Protein AF-A0A523P211-F1 (afdb_monomer_lite)

Structure (mmCIF, N/CA/C/O backbone):
data_AF-A0A523P211-F1
#
_entry.id   AF-A0A523P211-F1
#
loop_
_atom_site.group_PDB
_atom_site.id
_atom_site.type_symbol
_atom_site.label_atom_id
_atom_site.label_alt_id
_atom_site.label_comp_id
_atom_site.label_asym_id
_atom_site.label_entity_id
_atom_site.label_seq_id
_atom_site.pdbx_PDB_ins_code
_atom_site.Cartn_x
_atom_site.Cartn_y
_atom_site.Cartn_z
_atom_site.occupancy
_atom_site.B_iso_or_equiv
_atom_site.auth_seq_id
_atom_site.auth_comp_id
_atom_site.auth_asym_id
_atom_site.auth_atom_id
_atom_site.pdbx_PDB_model_num
ATOM 1 N N . MET A 1 1 ? 36.464 4.980 -67.725 1.00 53.22 1 MET A N 1
ATOM 2 C CA . MET A 1 1 ? 36.655 4.741 -66.274 1.00 53.22 1 MET A CA 1
ATOM 3 C C . MET A 1 1 ? 35.576 5.367 -65.368 1.00 53.22 1 MET A C 1
ATOM 5 O O . MET A 1 1 ? 35.641 5.156 -64.169 1.00 53.22 1 MET A O 1
ATOM 9 N N . SER A 1 2 ? 34.542 6.047 -65.898 1.00 59.22 2 SER A N 1
ATOM 10 C CA . SER A 1 2 ? 33.496 6.706 -65.080 1.00 59.22 2 SER A CA 1
ATOM 11 C C . SER A 1 2 ? 32.405 5.759 -64.520 1.00 59.22 2 SER A C 1
ATOM 13 O O . SER A 1 2 ? 31.872 5.988 -63.442 1.00 59.22 2 SER A O 1
ATOM 15 N N . SER A 1 3 ? 32.115 4.637 -65.196 1.00 58.84 3 SER A N 1
ATOM 16 C CA . SER A 1 3 ? 31.003 3.724 -64.840 1.00 58.84 3 SER A CA 1
ATOM 17 C C . SER A 1 3 ? 31.236 2.879 -63.566 1.00 58.84 3 SER A C 1
ATOM 19 O O . SER A 1 3 ? 30.301 2.592 -62.815 1.00 58.84 3 SER A O 1
ATOM 21 N N . LEU A 1 4 ? 32.491 2.526 -63.248 1.00 57.88 4 LEU A N 1
ATOM 22 C CA . LEU A 1 4 ? 32.805 1.702 -62.067 1.00 57.88 4 LEU A CA 1
ATOM 23 C C . LEU A 1 4 ? 32.648 2.470 -60.740 1.00 57.88 4 LEU A C 1
ATOM 25 O O . LEU A 1 4 ? 32.176 1.905 -59.755 1.00 57.88 4 LEU A O 1
ATOM 29 N N . GLY A 1 5 ? 33.013 3.757 -60.715 1.00 59.75 5 GLY A N 1
ATOM 30 C CA . GLY A 1 5 ?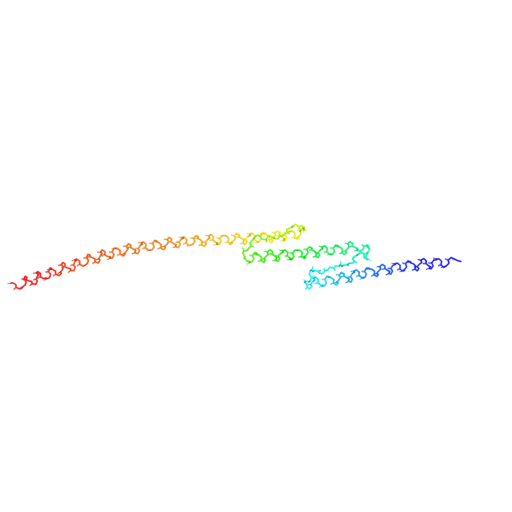 32.929 4.596 -59.512 1.00 59.75 5 GLY A CA 1
ATOM 31 C C . GLY A 1 5 ? 31.491 4.904 -59.087 1.00 59.75 5 GLY A C 1
ATOM 32 O O . GLY A 1 5 ? 31.200 4.962 -57.892 1.00 59.75 5 GLY A O 1
ATOM 33 N N . ASP A 1 6 ? 30.582 5.026 -60.056 1.00 60.75 6 ASP A N 1
ATOM 34 C CA . ASP A 1 6 ? 29.163 5.300 -59.807 1.00 60.75 6 ASP A CA 1
ATOM 35 C C . ASP A 1 6 ? 28.410 4.041 -59.332 1.00 60.75 6 ASP A C 1
ATOM 37 O O . ASP A 1 6 ? 27.564 4.091 -58.435 1.00 60.75 6 ASP A O 1
ATOM 41 N N . THR A 1 7 ? 28.807 2.871 -59.843 1.00 62.00 7 THR A N 1
ATOM 42 C CA . THR A 1 7 ? 28.273 1.567 -59.417 1.00 62.00 7 THR A CA 1
ATOM 43 C C . THR A 1 7 ? 28.721 1.208 -57.993 1.00 62.00 7 THR A C 1
ATOM 45 O O . THR A 1 7 ? 27.906 0.770 -57.184 1.00 62.00 7 THR A O 1
ATOM 48 N N . LEU A 1 8 ? 29.985 1.467 -57.632 1.00 60.88 8 LEU A N 1
ATOM 49 C CA . LEU A 1 8 ? 30.504 1.258 -56.270 1.00 60.88 8 LEU A CA 1
ATOM 50 C C . LEU A 1 8 ? 29.878 2.218 -55.242 1.00 60.88 8 LEU A C 1
ATOM 52 O O . LEU A 1 8 ? 29.586 1.812 -54.116 1.00 60.88 8 LEU A O 1
ATOM 56 N N . ARG A 1 9 ? 29.615 3.477 -55.624 1.00 59.94 9 ARG A N 1
ATOM 57 C CA . ARG A 1 9 ? 28.900 4.443 -54.770 1.00 59.94 9 ARG A CA 1
ATOM 58 C C . ARG A 1 9 ? 27.441 4.052 -54.532 1.00 59.94 9 ARG A C 1
ATOM 60 O O . ARG A 1 9 ? 26.988 4.138 -53.391 1.00 59.94 9 ARG A O 1
ATOM 67 N N . ARG A 1 10 ? 26.725 3.578 -55.559 1.00 60.91 10 ARG A N 1
ATOM 68 C CA . ARG A 1 10 ? 25.355 3.051 -55.408 1.00 60.91 10 ARG A CA 1
ATOM 69 C C . ARG A 1 10 ? 25.310 1.801 -54.524 1.00 60.91 10 ARG A C 1
ATOM 71 O O . ARG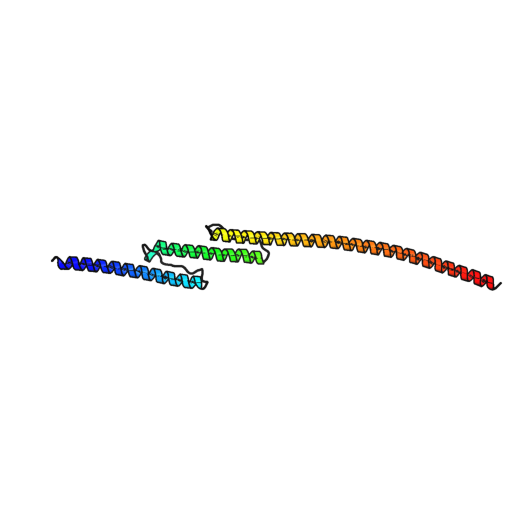 A 1 10 ? 24.502 1.751 -53.602 1.00 60.91 10 ARG A O 1
ATOM 78 N N . ASN A 1 11 ? 26.233 0.857 -54.719 1.00 61.22 11 ASN A N 1
ATOM 79 C CA . ASN A 1 11 ? 26.273 -0.392 -53.949 1.00 61.22 11 ASN A CA 1
ATOM 80 C C . ASN A 1 11 ? 26.582 -0.157 -52.451 1.00 61.22 11 ASN A C 1
ATOM 82 O O . ASN A 1 11 ? 25.970 -0.767 -51.575 1.00 61.22 11 ASN A O 1
ATOM 86 N N . ASN A 1 12 ? 27.460 0.805 -52.135 1.00 62.56 12 ASN A N 1
ATOM 87 C CA . ASN A 1 12 ? 27.733 1.214 -50.750 1.00 62.56 12 ASN A CA 1
ATOM 88 C C . ASN A 1 12 ? 26.546 1.928 -50.075 1.00 62.56 12 ASN A C 1
ATOM 90 O O . ASN A 1 12 ? 26.372 1.813 -48.860 1.00 62.56 12 ASN A O 1
ATOM 94 N N . GLY A 1 13 ? 25.730 2.665 -50.835 1.00 63.72 13 GLY A N 1
ATOM 95 C CA . GLY A 1 13 ? 24.514 3.309 -50.326 1.00 63.72 13 GLY A CA 1
ATOM 96 C C . GLY A 1 13 ? 23.415 2.304 -49.975 1.00 63.72 13 GLY A C 1
ATOM 97 O O . GLY A 1 13 ? 22.785 2.420 -48.923 1.00 63.72 13 GLY A O 1
ATOM 98 N N . ASP A 1 14 ? 23.232 1.279 -50.807 1.00 68.12 14 ASP A N 1
ATOM 99 C CA . ASP A 1 14 ? 22.230 0.232 -50.579 1.00 68.12 14 ASP A CA 1
ATOM 100 C C . ASP A 1 14 ? 22.625 -0.725 -49.446 1.00 68.12 14 ASP A C 1
ATOM 102 O O . ASP A 1 14 ? 21.764 -1.142 -48.668 1.00 68.12 14 ASP A O 1
ATOM 106 N N . GLY A 1 15 ? 23.922 -1.005 -49.272 1.00 70.00 15 GLY A N 1
ATOM 107 C CA . GLY A 1 15 ? 24.437 -1.768 -48.129 1.00 70.00 15 GLY A CA 1
ATOM 108 C C . GLY A 1 15 ? 24.169 -1.087 -46.781 1.00 70.00 15 GLY A C 1
ATOM 109 O O . GLY A 1 15 ? 23.668 -1.730 -45.859 1.00 70.00 15 GLY A O 1
ATOM 110 N N . ARG A 1 16 ? 24.416 0.229 -46.671 1.00 70.31 16 ARG A N 1
ATOM 111 C CA . ARG A 1 16 ? 24.118 0.997 -45.443 1.00 70.31 16 ARG A CA 1
ATOM 112 C C . ARG A 1 16 ? 22.621 1.089 -45.159 1.00 70.31 16 ARG A C 1
ATOM 114 O O . ARG A 1 16 ? 22.220 0.950 -44.010 1.00 70.31 16 ARG A O 1
ATOM 121 N N . ARG A 1 17 ? 21.790 1.271 -46.192 1.00 73.25 17 ARG A N 1
ATOM 122 C CA . ARG A 1 17 ? 20.324 1.272 -46.040 1.00 73.25 17 ARG A CA 1
ATOM 123 C C . ARG A 1 17 ? 19.802 -0.075 -45.545 1.00 73.25 17 ARG A C 1
ATOM 125 O O . ARG A 1 17 ? 19.000 -0.105 -44.621 1.00 73.25 17 ARG A O 1
ATOM 132 N N . ARG A 1 18 ? 20.283 -1.188 -46.109 1.00 76.69 18 ARG A N 1
ATOM 133 C CA . ARG A 1 18 ? 19.912 -2.543 -45.663 1.00 76.69 18 ARG A CA 1
ATOM 134 C C . ARG A 1 18 ? 20.365 -2.834 -44.232 1.00 76.69 18 ARG A C 1
ATOM 136 O O . ARG A 1 18 ? 19.598 -3.416 -43.471 1.00 76.69 18 ARG A O 1
ATOM 143 N N . ALA A 1 19 ? 21.573 -2.407 -43.862 1.00 74.88 19 ALA A N 1
ATOM 144 C CA . ALA A 1 19 ? 22.079 -2.539 -42.497 1.00 74.88 19 ALA A CA 1
ATOM 145 C C . ALA A 1 19 ? 21.231 -1.741 -41.492 1.00 74.88 19 ALA A C 1
ATOM 147 O O . ALA A 1 19 ? 20.852 -2.285 -40.459 1.00 74.88 19 ALA A O 1
ATOM 148 N N . GLY A 1 20 ? 20.856 -0.502 -41.837 1.00 78.50 20 GLY A N 1
ATOM 149 C CA . GLY A 1 20 ? 19.937 0.307 -41.036 1.00 78.50 20 GLY A CA 1
ATOM 150 C C . GLY A 1 20 ? 18.597 -0.395 -40.828 1.00 78.50 20 GLY A C 1
ATOM 151 O O . GLY A 1 20 ? 18.205 -0.629 -39.692 1.00 78.50 20 GLY A O 1
ATOM 152 N N . ILE A 1 21 ? 17.935 -0.837 -41.905 1.00 85.12 21 ILE A N 1
ATOM 153 C CA . ILE A 1 21 ? 16.641 -1.546 -41.821 1.00 85.12 21 ILE A CA 1
ATOM 154 C C . ILE A 1 21 ? 16.729 -2.787 -40.916 1.00 85.12 21 ILE A C 1
ATOM 156 O O . ILE A 1 21 ? 15.833 -3.011 -40.105 1.00 85.12 21 ILE A O 1
ATOM 160 N N . SER A 1 22 ? 17.814 -3.561 -41.010 1.00 87.81 22 SER A N 1
ATOM 161 C CA . SER A 1 22 ? 18.041 -4.734 -40.153 1.00 87.81 22 SER A CA 1
ATOM 162 C C . SER A 1 22 ? 18.149 -4.365 -38.666 1.00 87.81 22 SER A C 1
ATOM 164 O O . SER A 1 22 ? 17.594 -5.059 -37.815 1.00 87.81 22 SER A O 1
ATOM 166 N N . MET A 1 23 ? 18.796 -3.242 -38.339 1.00 88.69 23 MET A N 1
ATOM 167 C CA . MET A 1 23 ? 18.892 -2.729 -36.967 1.00 88.69 23 MET A CA 1
ATOM 168 C C . MET A 1 23 ? 17.515 -2.355 -36.398 1.00 88.69 23 MET A C 1
ATOM 170 O O . MET A 1 23 ? 17.172 -2.805 -35.306 1.00 88.69 23 MET A O 1
ATOM 174 N N . TYR A 1 24 ? 16.692 -1.616 -37.154 1.00 91.00 24 TYR A N 1
ATOM 175 C CA . TYR A 1 24 ? 15.317 -1.288 -36.746 1.00 91.00 24 TYR A CA 1
ATOM 176 C C . TYR A 1 24 ? 14.456 -2.542 -36.550 1.00 91.00 24 TYR A C 1
ATOM 178 O O . TYR A 1 24 ? 13.721 -2.639 -35.571 1.00 91.00 24 TYR A O 1
ATOM 186 N N . GLN A 1 25 ? 14.564 -3.525 -37.451 1.00 92.31 25 GLN A N 1
ATOM 187 C CA . GLN A 1 25 ? 13.824 -4.786 -37.340 1.00 92.31 25 GLN A CA 1
ATOM 188 C C . GLN A 1 25 ? 14.180 -5.548 -36.062 1.00 92.31 25 GLN A C 1
ATOM 190 O O . GLN A 1 25 ? 13.286 -6.020 -35.362 1.00 92.31 25 GLN A O 1
ATOM 195 N N . LYS A 1 26 ? 15.473 -5.637 -35.731 1.00 92.38 26 LYS A N 1
ATOM 196 C CA . LYS A 1 26 ? 15.929 -6.269 -34.488 1.00 92.38 26 LYS A CA 1
ATOM 197 C C . LYS A 1 26 ? 15.434 -5.521 -33.251 1.00 92.38 26 LYS A C 1
ATOM 199 O O . LYS A 1 26 ? 14.974 -6.166 -32.314 1.00 92.38 26 LYS A O 1
ATOM 204 N N . ALA A 1 27 ? 15.496 -4.188 -33.260 1.00 93.62 27 ALA A N 1
ATOM 205 C CA . ALA A 1 27 ? 15.027 -3.364 -32.148 1.00 93.62 27 ALA A CA 1
ATOM 206 C C . ALA A 1 27 ? 13.535 -3.601 -31.881 1.00 93.62 27 ALA A C 1
ATOM 208 O O . ALA A 1 27 ? 13.154 -3.915 -30.758 1.00 93.62 27 ALA A O 1
ATOM 209 N N . PHE A 1 28 ? 12.701 -3.548 -32.925 1.00 94.88 28 PHE A N 1
ATOM 210 C CA . PHE A 1 28 ? 11.265 -3.792 -32.787 1.00 94.88 28 PHE A CA 1
ATOM 211 C C . PHE A 1 28 ? 10.937 -5.218 -32.355 1.00 94.88 28 PHE A C 1
ATOM 213 O O . PHE A 1 28 ? 10.076 -5.390 -31.498 1.00 94.88 28 PHE A O 1
ATOM 220 N N . ALA A 1 29 ? 11.641 -6.227 -32.876 1.00 94.94 29 ALA A N 1
ATOM 221 C CA . ALA A 1 29 ? 11.447 -7.607 -32.439 1.00 94.94 29 ALA A CA 1
ATOM 222 C C . ALA A 1 29 ? 11.761 -7.780 -30.941 1.00 94.94 29 ALA A C 1
ATOM 224 O O . ALA A 1 29 ? 10.991 -8.414 -30.220 1.00 94.94 29 ALA A O 1
ATOM 225 N N . LYS A 1 30 ? 12.850 -7.164 -30.457 1.00 94.94 30 LYS A N 1
ATOM 226 C CA . LYS A 1 30 ? 13.239 -7.205 -29.039 1.00 94.94 30 LYS A CA 1
ATOM 227 C C . LYS A 1 30 ? 12.236 -6.456 -28.155 1.00 94.94 30 LYS A C 1
ATOM 229 O O . LYS A 1 30 ? 11.843 -6.965 -27.109 1.00 94.94 30 LYS A O 1
ATOM 234 N N . THR A 1 31 ? 11.764 -5.288 -28.593 1.00 96.19 31 THR A N 1
ATOM 235 C CA . THR A 1 31 ? 10.689 -4.552 -27.910 1.00 96.19 31 THR A CA 1
ATOM 236 C C . THR A 1 31 ? 9.401 -5.372 -27.833 1.00 96.19 31 THR A C 1
ATOM 238 O O . THR A 1 31 ? 8.823 -5.483 -26.757 1.00 96.19 31 THR A O 1
ATOM 241 N N . GLU A 1 32 ? 8.954 -5.974 -28.939 1.00 97.44 32 GLU A N 1
ATOM 242 C CA . GLU A 1 32 ? 7.737 -6.795 -28.974 1.00 97.44 32 GLU A CA 1
ATOM 243 C C . GLU A 1 32 ? 7.834 -7.986 -28.013 1.00 97.44 32 GLU A C 1
ATOM 245 O O . GLU A 1 32 ? 6.887 -8.290 -27.286 1.00 97.44 32 GLU A O 1
ATOM 250 N N . GLU A 1 33 ? 8.981 -8.663 -27.984 1.00 96.88 33 GLU A N 1
ATOM 251 C CA . GLU A 1 33 ? 9.235 -9.754 -27.049 1.00 96.88 33 GLU A CA 1
ATOM 252 C C . GLU A 1 33 ? 9.101 -9.303 -25.591 1.00 96.88 33 GLU A C 1
ATOM 254 O O . GLU A 1 33 ? 8.346 -9.918 -24.835 1.00 96.88 33 GLU A O 1
ATOM 259 N N . VAL A 1 34 ? 9.762 -8.207 -25.210 1.00 97.38 34 VAL A N 1
ATOM 260 C CA . VAL A 1 34 ? 9.694 -7.670 -23.843 1.00 97.38 34 VAL A CA 1
ATOM 261 C C . VAL A 1 34 ? 8.274 -7.225 -23.495 1.00 97.38 34 VAL A C 1
ATOM 263 O O . VAL A 1 34 ? 7.766 -7.588 -22.436 1.00 97.38 34 VAL A O 1
ATOM 266 N N . CYS A 1 35 ? 7.579 -6.523 -24.393 1.00 96.56 35 CYS A N 1
ATOM 267 C CA . CYS A 1 35 ? 6.192 -6.115 -24.170 1.00 96.56 35 CYS A CA 1
ATOM 268 C C . CYS A 1 35 ? 5.258 -7.316 -23.964 1.00 96.56 35 CYS A C 1
ATOM 270 O O . CYS A 1 35 ? 4.374 -7.254 -23.111 1.00 96.56 35 CYS A O 1
ATOM 272 N N . ARG A 1 36 ? 5.454 -8.425 -24.692 1.00 97.56 36 ARG A N 1
ATOM 273 C CA . ARG A 1 36 ? 4.675 -9.656 -24.476 1.00 97.56 36 ARG A CA 1
ATOM 274 C C . ARG A 1 36 ? 4.949 -10.285 -23.111 1.00 97.56 36 ARG A C 1
ATOM 276 O O . ARG A 1 36 ? 4.008 -10.741 -22.469 1.00 97.56 36 ARG A O 1
ATOM 283 N N . GLN A 1 37 ? 6.201 -10.292 -22.657 1.00 97.50 37 GLN A N 1
ATOM 284 C CA . GLN A 1 37 ? 6.551 -10.797 -21.325 1.00 97.50 37 GLN A CA 1
ATOM 285 C C . GLN A 1 37 ? 5.934 -9.941 -20.212 1.00 97.50 37 GLN A C 1
ATOM 287 O O . GLN A 1 37 ? 5.310 -10.477 -19.297 1.00 97.50 37 GLN A O 1
ATOM 292 N N . VAL A 1 38 ? 6.040 -8.617 -20.329 1.00 96.38 38 VAL A N 1
ATOM 293 C CA . VAL A 1 38 ? 5.435 -7.653 -19.399 1.00 96.38 38 VAL A CA 1
ATOM 294 C C . VAL A 1 38 ? 3.918 -7.817 -19.354 1.00 96.38 38 VAL A C 1
ATOM 296 O O . VAL A 1 38 ? 3.341 -7.895 -18.273 1.00 96.38 38 VAL A O 1
ATOM 299 N N . ALA A 1 39 ? 3.266 -7.951 -20.513 1.00 96.00 39 ALA A N 1
ATOM 300 C CA . ALA A 1 39 ? 1.826 -8.192 -20.591 1.00 96.00 39 ALA A CA 1
ATOM 301 C C . ALA A 1 39 ? 1.404 -9.526 -19.946 1.00 96.00 39 ALA A C 1
ATOM 303 O O . ALA A 1 39 ? 0.285 -9.640 -19.451 1.00 96.00 39 ALA A O 1
ATOM 304 N N . ALA A 1 40 ? 2.294 -10.521 -19.920 1.00 96.81 40 ALA A N 1
ATOM 305 C CA . ALA A 1 40 ? 2.094 -11.784 -19.212 1.00 96.81 40 ALA A CA 1
ATOM 306 C C . ALA A 1 40 ? 2.410 -11.704 -17.701 1.00 96.81 40 ALA A C 1
ATOM 308 O O . ALA A 1 40 ? 2.298 -12.711 -17.005 1.00 96.81 40 ALA A O 1
ATOM 309 N N . GLY A 1 41 ? 2.792 -10.529 -17.189 1.00 93.94 41 GLY A N 1
ATOM 310 C CA . GLY A 1 41 ? 3.073 -10.281 -15.774 1.00 93.94 41 GLY A CA 1
ATOM 311 C C . GLY A 1 41 ? 4.551 -10.346 -15.381 1.00 93.94 41 GLY A C 1
ATOM 312 O O . GLY A 1 41 ? 4.864 -10.161 -14.209 1.00 93.94 41 GLY A O 1
ATOM 313 N N . ASN A 1 42 ? 5.475 -10.576 -16.322 1.00 96.31 42 ASN A N 1
ATOM 314 C CA . ASN A 1 42 ? 6.910 -10.520 -16.038 1.00 96.31 42 ASN A CA 1
ATOM 315 C C . ASN A 1 42 ? 7.422 -9.071 -16.113 1.00 96.31 42 ASN A C 1
ATOM 317 O O . ASN A 1 42 ? 7.946 -8.640 -17.143 1.00 96.31 42 ASN A O 1
ATOM 321 N N . LEU A 1 43 ? 7.267 -8.322 -15.019 1.00 93.75 43 LEU A N 1
ATOM 322 C CA . LEU A 1 43 ? 7.724 -6.931 -14.907 1.00 93.75 43 LEU A CA 1
ATOM 323 C C . LEU A 1 43 ? 9.240 -6.781 -14.726 1.00 93.75 43 LEU A C 1
ATOM 325 O O . LEU A 1 43 ? 9.725 -5.658 -14.739 1.00 93.75 43 LEU A O 1
ATOM 329 N N . GLU A 1 44 ? 9.996 -7.877 -14.650 1.00 93.62 44 GLU A N 1
ATOM 330 C CA . GLU A 1 44 ? 11.469 -7.874 -14.624 1.00 93.62 44 GLU A CA 1
ATOM 331 C C . GLU A 1 44 ? 12.078 -7.918 -16.039 1.00 93.62 44 GLU A C 1
ATOM 333 O O . GLU A 1 44 ? 13.284 -7.749 -16.221 1.00 93.62 44 GLU A O 1
ATOM 338 N N . ALA A 1 45 ? 11.262 -8.148 -17.076 1.00 95.50 45 ALA A N 1
ATOM 339 C CA . ALA A 1 45 ? 11.740 -8.192 -18.454 1.00 95.50 45 ALA A CA 1
ATOM 340 C C . ALA A 1 45 ? 12.251 -6.814 -18.907 1.00 95.50 45 ALA A C 1
ATOM 342 O O . ALA A 1 45 ? 11.556 -5.804 -18.777 1.00 95.50 45 ALA A O 1
ATOM 343 N N . ARG A 1 46 ? 13.461 -6.764 -19.477 1.00 95.50 46 ARG A N 1
ATOM 344 C CA . ARG A 1 46 ? 14.098 -5.527 -19.952 1.00 95.50 46 ARG A CA 1
ATOM 345 C C . ARG A 1 46 ? 14.695 -5.693 -21.336 1.00 95.50 46 ARG A C 1
ATOM 347 O O . ARG A 1 46 ? 15.177 -6.765 -21.705 1.00 95.50 46 ARG A O 1
ATOM 354 N N . ILE A 1 47 ? 14.707 -4.599 -22.090 1.00 95.12 47 ILE A N 1
ATOM 355 C CA . ILE A 1 47 ? 15.459 -4.517 -23.337 1.00 95.12 47 ILE A CA 1
ATOM 356 C C . ILE A 1 47 ? 16.926 -4.280 -22.962 1.00 95.12 47 ILE A C 1
ATOM 358 O O . ILE A 1 47 ? 17.291 -3.188 -22.536 1.00 95.12 47 ILE A O 1
ATOM 362 N N . THR A 1 48 ? 17.753 -5.315 -23.086 1.00 92.69 48 THR A N 1
ATOM 363 C CA . THR A 1 48 ? 19.200 -5.269 -22.807 1.00 92.69 48 THR A CA 1
ATOM 364 C C . THR A 1 48 ? 20.019 -4.943 -24.059 1.00 92.69 48 THR A C 1
ATOM 366 O O . THR A 1 48 ? 19.467 -4.931 -25.161 1.00 92.69 48 THR A O 1
ATOM 369 N N . GLU A 1 49 ? 21.336 -4.745 -23.918 1.00 89.62 49 GLU A N 1
ATOM 370 C CA . GLU A 1 49 ? 22.280 -4.574 -25.046 1.00 89.62 49 GLU A CA 1
ATOM 371 C C . GLU A 1 49 ? 21.841 -3.456 -26.010 1.00 89.62 49 GLU A C 1
ATOM 373 O O . GLU A 1 49 ? 21.894 -3.587 -27.234 1.00 89.62 49 GLU A O 1
ATOM 378 N N . ILE A 1 50 ? 21.318 -2.361 -25.451 1.00 89.19 50 ILE A N 1
ATOM 379 C CA . ILE A 1 50 ? 20.730 -1.273 -26.238 1.00 89.19 50 ILE A CA 1
ATOM 380 C C . ILE A 1 50 ? 21.796 -0.501 -27.025 1.00 89.19 50 ILE A C 1
ATOM 382 O O . ILE A 1 50 ? 21.489 0.091 -28.059 1.00 89.19 50 ILE A O 1
ATOM 386 N N . GLU A 1 51 ? 23.054 -0.550 -26.579 1.00 87.31 51 GLU A N 1
ATOM 387 C CA . GLU A 1 51 ? 24.205 0.146 -27.156 1.00 87.31 51 GLU A CA 1
ATOM 388 C C . GLU A 1 51 ? 24.466 -0.255 -28.615 1.00 87.31 51 GLU A C 1
ATOM 390 O O . GLU A 1 51 ? 24.982 0.540 -29.402 1.00 87.31 51 GLU A O 1
ATOM 395 N N . GLU A 1 52 ? 24.060 -1.466 -29.004 1.00 87.38 52 GLU A N 1
ATOM 396 C CA . GLU A 1 52 ? 24.214 -1.980 -30.366 1.00 87.38 52 GLU A CA 1
ATOM 397 C C . GLU A 1 52 ? 23.267 -1.315 -31.379 1.00 87.38 52 GLU A C 1
ATOM 399 O O . GLU A 1 52 ? 23.468 -1.434 -32.590 1.00 87.38 52 GLU A O 1
ATOM 404 N N . PHE A 1 53 ? 22.244 -0.594 -30.907 1.00 88.00 53 PHE A N 1
ATOM 405 C CA . PHE A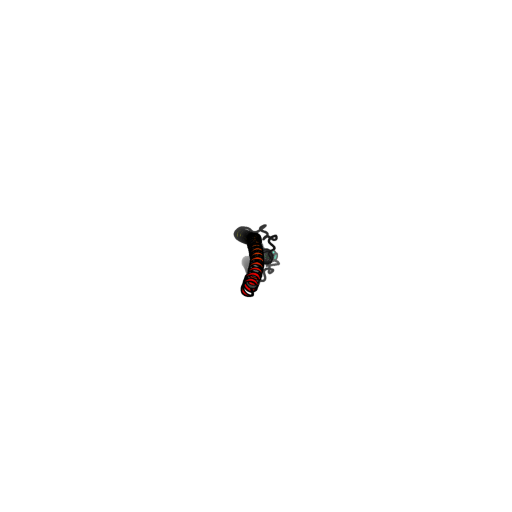 1 53 ? 21.185 -0.031 -31.748 1.00 88.00 53 PHE A CA 1
ATOM 406 C C . PHE A 1 53 ? 21.379 1.453 -32.100 1.00 88.00 53 PHE A C 1
ATOM 408 O O . PHE A 1 53 ? 20.495 2.065 -32.706 1.00 88.00 53 PHE A O 1
ATOM 415 N N . GLY A 1 54 ? 22.529 2.041 -31.755 1.00 88.50 54 GLY A N 1
ATOM 416 C CA . GLY A 1 54 ? 22.925 3.382 -32.191 1.00 88.50 54 GLY A CA 1
ATOM 417 C C . GLY A 1 54 ? 21.875 4.455 -31.884 1.00 88.50 54 GLY A C 1
ATOM 418 O O . GLY A 1 54 ? 21.592 4.756 -30.730 1.00 88.50 54 GLY A O 1
ATOM 419 N N . GLU A 1 55 ? 21.273 5.045 -32.918 1.00 89.75 55 GLU A N 1
ATOM 420 C CA . GLU A 1 55 ? 20.275 6.117 -32.757 1.00 89.75 55 GLU A CA 1
ATOM 421 C C . GLU A 1 55 ? 18.979 5.682 -32.047 1.00 89.75 55 GLU A C 1
ATOM 423 O O . GLU A 1 55 ? 18.231 6.527 -31.562 1.00 89.75 55 GLU A O 1
ATOM 428 N N . LEU A 1 56 ? 18.716 4.375 -31.947 1.00 93.19 56 LEU A N 1
ATOM 429 C CA . LEU A 1 56 ? 17.534 3.833 -31.274 1.00 93.19 56 LEU A CA 1
ATOM 430 C C . LEU A 1 56 ? 17.703 3.677 -29.759 1.00 93.19 56 LEU A C 1
ATOM 432 O O . LEU A 1 56 ? 16.718 3.373 -29.091 1.00 93.19 56 LEU A O 1
ATOM 436 N N . ILE A 1 57 ? 18.898 3.916 -29.204 1.00 94.19 57 ILE A N 1
ATOM 437 C CA . ILE A 1 57 ? 19.157 3.803 -27.758 1.00 94.19 57 ILE A CA 1
ATOM 438 C C . ILE A 1 57 ? 18.113 4.586 -26.954 1.00 94.19 57 ILE A C 1
ATOM 440 O O . ILE A 1 57 ? 17.491 4.025 -26.060 1.00 94.19 57 ILE A O 1
ATOM 444 N N . GLY A 1 58 ? 17.841 5.844 -27.323 1.00 95.06 58 GLY A N 1
ATOM 445 C CA . GLY A 1 58 ? 16.873 6.680 -26.600 1.00 95.06 58 GLY A CA 1
ATOM 446 C C . GLY A 1 58 ? 15.432 6.157 -26.654 1.00 95.06 58 GLY A C 1
ATOM 447 O O . GLY A 1 58 ? 14.676 6.329 -25.700 1.00 95.06 58 GLY A O 1
ATOM 448 N N . PHE A 1 59 ? 15.047 5.482 -27.742 1.00 94.94 59 PHE A N 1
ATOM 449 C CA . PHE A 1 59 ? 13.738 4.834 -27.861 1.00 94.94 59 PHE A CA 1
ATOM 450 C C . PHE A 1 59 ? 13.634 3.616 -26.934 1.00 94.94 59 PHE A C 1
ATOM 452 O O . PHE A 1 59 ? 12.651 3.484 -26.206 1.00 94.94 59 PHE A O 1
ATOM 459 N N . LEU A 1 60 ? 14.654 2.753 -26.931 1.00 95.69 60 LEU A N 1
ATOM 460 C CA . LEU A 1 60 ? 14.684 1.553 -26.091 1.00 95.69 60 LEU A CA 1
ATOM 461 C C . LEU A 1 60 ? 14.771 1.907 -24.599 1.00 95.69 60 LEU A C 1
ATOM 463 O O . LEU A 1 60 ? 14.075 1.303 -23.786 1.00 95.69 60 LEU A O 1
ATOM 467 N N . ASP A 1 61 ? 15.556 2.930 -24.258 1.00 96.44 61 ASP A N 1
ATOM 468 C CA . ASP A 1 61 ? 15.676 3.460 -22.899 1.00 96.44 61 ASP A CA 1
ATOM 469 C C . ASP A 1 61 ? 14.347 4.047 -22.400 1.00 96.44 61 ASP A C 1
ATOM 471 O O . ASP A 1 61 ? 13.890 3.737 -21.303 1.00 96.44 61 ASP A O 1
ATOM 475 N N . SER A 1 62 ? 13.642 4.795 -23.256 1.00 96.25 62 SER A N 1
ATOM 476 C CA . SER A 1 62 ? 12.309 5.321 -22.931 1.00 96.25 62 SER A CA 1
ATOM 477 C C . SER A 1 62 ? 11.298 4.209 -22.634 1.00 96.25 62 SER A C 1
ATOM 479 O O . SER A 1 62 ? 10.462 4.367 -21.745 1.00 96.25 62 SER A O 1
ATOM 481 N N . ILE A 1 63 ? 11.369 3.079 -23.351 1.00 96.31 63 ILE A N 1
ATOM 482 C CA . ILE A 1 63 ? 10.525 1.911 -23.068 1.00 96.31 63 ILE A CA 1
ATOM 483 C C . ILE A 1 63 ? 10.894 1.303 -21.716 1.00 96.31 63 ILE A C 1
ATOM 485 O O . ILE A 1 63 ? 10.003 1.124 -20.889 1.00 96.31 63 ILE A O 1
ATOM 489 N N . ASN A 1 64 ? 12.178 1.024 -21.468 1.00 96.38 64 ASN A N 1
ATOM 490 C CA . ASN A 1 64 ? 12.627 0.477 -20.185 1.00 96.38 64 ASN A CA 1
ATOM 491 C C . ASN A 1 64 ? 12.203 1.372 -19.011 1.00 96.38 64 ASN A C 1
ATOM 493 O O . ASN A 1 64 ? 11.657 0.857 -18.044 1.00 96.38 64 ASN A O 1
ATOM 497 N N . ASN A 1 65 ? 12.320 2.696 -19.133 1.00 95.31 65 ASN A N 1
ATOM 498 C CA . ASN A 1 65 ? 11.890 3.634 -18.095 1.00 95.31 65 ASN A CA 1
ATOM 499 C C . ASN A 1 65 ? 10.382 3.534 -17.778 1.00 95.31 65 ASN A C 1
ATOM 501 O O . ASN A 1 65 ? 9.978 3.598 -16.618 1.00 95.31 65 ASN A O 1
ATOM 505 N N . VAL A 1 66 ? 9.522 3.336 -18.787 1.00 95.31 66 VAL A N 1
ATOM 506 C CA . VAL A 1 66 ? 8.086 3.086 -18.551 1.00 95.31 66 VAL A CA 1
ATOM 507 C C . VAL A 1 66 ? 7.870 1.755 -17.824 1.00 95.31 66 VAL A C 1
ATOM 509 O O . VAL A 1 66 ? 7.014 1.675 -16.939 1.00 95.31 66 VAL A O 1
ATOM 512 N N . LEU A 1 67 ? 8.643 0.722 -18.166 1.00 95.94 67 LEU A N 1
ATOM 513 C CA . LEU A 1 67 ? 8.581 -0.580 -17.497 1.00 95.94 67 LEU A CA 1
ATOM 514 C C . LEU A 1 67 ? 9.065 -0.501 -16.047 1.00 95.94 67 LEU A C 1
ATOM 516 O O . LEU A 1 67 ? 8.415 -1.069 -15.177 1.00 95.94 67 LEU A O 1
ATOM 520 N N . ASP A 1 68 ? 10.131 0.249 -15.772 1.00 94.50 68 ASP A N 1
ATOM 521 C CA . ASP A 1 68 ? 10.657 0.472 -14.422 1.00 94.50 68 ASP A CA 1
ATOM 522 C C . ASP A 1 68 ? 9.646 1.199 -13.532 1.00 94.50 68 ASP A C 1
ATOM 524 O O . ASP A 1 68 ? 9.413 0.791 -12.395 1.00 94.50 68 ASP A O 1
ATOM 528 N N . LEU A 1 69 ? 8.990 2.240 -14.056 1.00 95.31 69 LEU A N 1
ATOM 529 C CA . LEU A 1 69 ? 7.917 2.932 -13.338 1.00 95.31 69 LEU A CA 1
ATOM 530 C C . LEU A 1 69 ? 6.720 2.012 -13.077 1.00 95.31 69 LEU A C 1
ATOM 532 O O . LEU A 1 69 ? 6.148 2.047 -11.989 1.00 95.31 69 LEU A O 1
ATOM 536 N N . THR A 1 70 ? 6.357 1.174 -14.052 1.00 95.62 70 THR A N 1
ATOM 537 C CA . THR A 1 70 ? 5.260 0.208 -13.902 1.00 95.62 70 THR A CA 1
ATOM 538 C C . THR A 1 70 ? 5.591 -0.845 -12.845 1.00 95.62 70 THR A C 1
ATOM 540 O O . THR A 1 70 ? 4.764 -1.104 -11.972 1.00 95.62 70 THR A O 1
ATOM 543 N N . ASP A 1 71 ? 6.798 -1.416 -12.886 1.00 95.62 71 ASP A N 1
ATOM 544 C CA . ASP A 1 71 ? 7.283 -2.373 -11.890 1.00 95.62 71 ASP A CA 1
ATOM 545 C C . ASP A 1 71 ? 7.280 -1.767 -10.487 1.00 95.62 71 ASP A C 1
ATOM 547 O O . ASP A 1 71 ? 6.620 -2.279 -9.580 1.00 95.62 71 ASP A O 1
ATOM 551 N N . ALA A 1 72 ? 7.946 -0.623 -10.321 1.00 96.12 72 ALA A N 1
ATOM 552 C CA . ALA A 1 72 ? 8.017 0.062 -9.042 1.00 96.12 72 ALA A CA 1
ATOM 553 C C . ALA A 1 72 ? 6.617 0.398 -8.513 1.00 96.12 72 ALA A C 1
ATOM 555 O O . ALA A 1 72 ? 6.341 0.179 -7.335 1.00 96.12 72 ALA A O 1
ATOM 556 N N . PHE A 1 73 ? 5.701 0.852 -9.373 1.00 97.31 73 PHE A N 1
ATOM 557 C CA . PHE A 1 73 ? 4.326 1.124 -8.972 1.00 97.31 73 PHE A CA 1
ATOM 558 C C . PHE A 1 73 ? 3.602 -0.130 -8.473 1.00 97.31 73 PHE A C 1
ATOM 560 O O . PHE A 1 73 ? 2.986 -0.096 -7.407 1.00 97.31 73 PHE A O 1
ATOM 567 N N . VAL A 1 74 ? 3.675 -1.246 -9.201 1.00 96.62 74 VAL A N 1
ATOM 568 C CA . VAL A 1 74 ? 3.027 -2.505 -8.796 1.00 96.62 74 VAL A CA 1
ATOM 569 C C . VAL A 1 74 ? 3.642 -3.042 -7.504 1.00 96.62 74 VAL A C 1
ATOM 571 O O . VAL A 1 74 ? 2.911 -3.410 -6.580 1.00 96.62 74 VAL A O 1
ATOM 574 N N . ARG A 1 75 ? 4.972 -3.028 -7.399 1.00 96.12 75 ARG A N 1
ATOM 575 C CA . ARG A 1 75 ? 5.720 -3.515 -6.237 1.00 96.12 75 ARG A CA 1
ATOM 576 C C . ARG A 1 75 ? 5.432 -2.702 -4.975 1.00 96.12 75 ARG A C 1
ATOM 578 O O . ARG A 1 75 ? 5.140 -3.286 -3.930 1.00 96.12 75 ARG A O 1
ATOM 585 N N . GLU A 1 76 ? 5.466 -1.372 -5.056 1.00 97.50 76 GLU A N 1
ATOM 586 C CA . GLU A 1 76 ? 5.165 -0.500 -3.912 1.00 97.50 76 GLU A CA 1
ATOM 587 C C . GLU A 1 76 ? 3.677 -0.538 -3.532 1.00 97.50 76 GLU A C 1
ATOM 589 O O . GLU A 1 76 ? 3.349 -0.567 -2.342 1.00 97.50 76 GLU A O 1
ATOM 594 N N . SER A 1 77 ? 2.772 -0.629 -4.517 1.00 97.38 77 SER A N 1
ATOM 595 C CA . SER A 1 77 ? 1.337 -0.834 -4.264 1.00 97.38 77 SER A CA 1
ATOM 596 C C . SER A 1 77 ? 1.099 -2.123 -3.485 1.00 97.38 77 SER A C 1
ATOM 598 O O . SER A 1 77 ? 0.441 -2.103 -2.446 1.00 97.38 77 SER A O 1
ATOM 600 N N . GLY A 1 78 ? 1.669 -3.236 -3.956 1.00 97.00 78 GLY A N 1
ATOM 601 C CA . GLY A 1 78 ? 1.540 -4.539 -3.310 1.00 97.00 78 GLY A CA 1
ATOM 602 C C . GLY A 1 78 ? 2.054 -4.514 -1.875 1.00 97.00 78 GLY A C 1
ATOM 603 O O . GLY A 1 78 ? 1.335 -4.902 -0.958 1.00 97.00 78 GLY A O 1
ATOM 604 N N . ALA A 1 79 ? 3.254 -3.974 -1.658 1.00 96.94 79 ALA A N 1
ATOM 605 C CA . ALA A 1 79 ? 3.856 -3.937 -0.333 1.00 96.94 79 ALA A CA 1
ATOM 606 C C . ALA A 1 79 ? 3.103 -3.023 0.654 1.00 96.94 79 ALA A C 1
ATOM 608 O O . ALA A 1 79 ? 2.955 -3.377 1.826 1.00 96.94 79 ALA A O 1
ATOM 609 N N . SER A 1 80 ? 2.617 -1.856 0.213 1.00 97.56 80 SER A N 1
ATOM 610 C CA . SER A 1 80 ? 1.837 -0.960 1.080 1.00 97.56 80 SER A CA 1
ATOM 611 C C . SER A 1 80 ? 0.474 -1.565 1.435 1.00 97.56 80 SER A C 1
ATOM 613 O O . SER A 1 80 ? 0.080 -1.561 2.605 1.00 97.56 80 SER A O 1
ATOM 615 N N . LEU A 1 81 ? -0.221 -2.149 0.454 1.00 97.44 81 LEU A N 1
ATOM 616 C CA . LEU A 1 81 ? -1.541 -2.748 0.654 1.00 97.44 81 LEU A CA 1
ATOM 617 C C . LEU A 1 81 ? -1.487 -4.053 1.454 1.00 97.44 81 LEU A C 1
ATOM 619 O O . LEU A 1 81 ? -2.361 -4.280 2.287 1.00 97.44 81 LEU A O 1
ATOM 623 N N . GLU A 1 82 ? -0.458 -4.883 1.273 1.00 97.94 82 GLU A N 1
ATOM 624 C CA . GLU A 1 82 ? -0.260 -6.090 2.080 1.00 97.94 82 GLU A CA 1
ATOM 625 C C . GLU A 1 82 ? -0.132 -5.737 3.568 1.00 97.94 82 GLU A C 1
ATOM 627 O O . GLU A 1 82 ? -0.800 -6.336 4.412 1.00 97.94 82 GLU A O 1
ATOM 632 N N . TYR A 1 83 ? 0.655 -4.713 3.900 1.00 97.81 83 TYR A N 1
ATOM 633 C CA . TYR A 1 83 ? 0.794 -4.243 5.278 1.00 97.81 83 TYR A CA 1
ATOM 634 C C . TYR A 1 83 ? -0.526 -3.677 5.814 1.00 97.81 83 TYR A C 1
ATOM 636 O O . TYR A 1 83 ? -0.962 -4.066 6.901 1.00 97.81 83 TYR A O 1
ATOM 644 N N . ALA A 1 84 ? -1.206 -2.831 5.035 1.00 97.19 84 ALA A N 1
ATOM 645 C CA . ALA A 1 84 ? -2.505 -2.284 5.417 1.00 97.19 84 ALA A CA 1
ATOM 646 C C . ALA A 1 84 ? -3.546 -3.390 5.674 1.00 97.19 84 ALA A C 1
ATOM 648 O O . ALA A 1 84 ? -4.270 -3.324 6.664 1.00 97.19 84 ALA A O 1
ATOM 649 N N . SER A 1 85 ? -3.563 -4.451 4.856 1.00 96.69 85 SER A N 1
ATOM 650 C CA . SER A 1 85 ? -4.471 -5.598 5.022 1.00 96.69 85 SER A CA 1
ATOM 651 C C . SER A 1 85 ? -4.252 -6.372 6.328 1.00 96.69 85 SER A C 1
ATOM 653 O O . SER A 1 85 ? -5.169 -7.011 6.836 1.00 96.69 85 SER A O 1
ATOM 655 N N . GLN A 1 86 ? -3.052 -6.275 6.907 1.00 97.25 86 GLN A N 1
ATOM 656 C CA . GLN A 1 86 ? -2.693 -6.857 8.203 1.00 97.25 86 GLN A CA 1
ATOM 657 C C . GLN A 1 86 ? -2.902 -5.873 9.370 1.00 97.25 86 GLN A C 1
ATOM 659 O O . GLN A 1 86 ? -2.394 -6.111 10.467 1.00 97.25 86 GLN A O 1
ATOM 664 N N . GLY A 1 87 ? -3.568 -4.735 9.140 1.00 96.56 87 GLY A N 1
ATOM 665 C CA . GLY A 1 87 ? -3.734 -3.663 10.127 1.00 96.56 87 GLY A CA 1
ATOM 666 C C . GLY A 1 87 ? -2.446 -2.881 10.424 1.00 96.56 87 GLY A C 1
ATOM 667 O O . GLY A 1 87 ? -2.374 -2.143 11.407 1.00 96.56 87 GLY A O 1
ATOM 668 N N . LYS A 1 88 ? -1.401 -3.040 9.601 1.00 97.38 88 LYS A N 1
ATOM 669 C CA . LYS A 1 88 ? -0.101 -2.375 9.760 1.00 97.38 88 LYS A CA 1
ATOM 670 C C . LYS A 1 88 ? -0.019 -1.171 8.825 1.00 97.38 88 LYS A C 1
ATOM 672 O O . LYS A 1 88 ? 0.361 -1.288 7.669 1.00 97.38 88 LYS A O 1
ATOM 677 N N . TYR A 1 89 ? -0.314 0.019 9.334 1.00 96.75 89 TYR A N 1
ATOM 678 C CA . TYR A 1 89 ? -0.411 1.231 8.502 1.00 96.75 89 TYR A CA 1
ATOM 679 C C . TYR A 1 89 ? 0.881 2.060 8.403 1.00 96.75 89 TYR A C 1
ATOM 681 O O . TYR A 1 89 ? 0.882 3.149 7.844 1.00 96.75 89 TYR A O 1
ATOM 689 N N . TYR A 1 90 ? 2.001 1.565 8.933 1.00 95.19 90 TYR A N 1
ATOM 690 C CA . TYR A 1 90 ? 3.268 2.309 8.967 1.00 95.19 90 TYR A CA 1
ATOM 691 C C . TYR A 1 90 ? 4.075 2.247 7.663 1.00 95.19 90 TYR A C 1
ATOM 693 O O . TYR A 1 90 ? 5.100 2.918 7.561 1.00 95.19 90 TYR A O 1
ATOM 701 N N . ARG A 1 91 ? 3.666 1.422 6.687 1.00 96.81 91 ARG A N 1
ATOM 702 C CA . ARG A 1 91 ? 4.359 1.286 5.400 1.00 96.81 91 ARG A CA 1
ATOM 703 C C . ARG A 1 91 ? 3.603 2.028 4.295 1.00 96.81 91 ARG A C 1
ATOM 705 O O . ARG A 1 91 ? 2.664 1.464 3.722 1.00 96.81 91 ARG A O 1
ATOM 712 N N . PRO A 1 92 ? 4.002 3.266 3.967 1.00 96.81 92 PRO A N 1
ATOM 713 C CA . PRO A 1 92 ? 3.427 3.961 2.838 1.00 96.81 92 PRO A CA 1
ATOM 714 C C . PRO A 1 92 ? 3.984 3.478 1.505 1.00 96.81 92 PRO A C 1
ATOM 716 O O . PRO A 1 92 ? 5.074 2.909 1.439 1.00 96.81 92 PRO A O 1
ATOM 719 N N . PHE A 1 93 ? 3.229 3.749 0.445 1.00 98.25 93 PHE A N 1
ATOM 720 C CA . PHE A 1 93 ? 3.752 3.755 -0.908 1.00 98.25 93 PHE A CA 1
ATOM 721 C C . PHE A 1 93 ? 4.814 4.863 -1.002 1.00 98.25 93 PHE A C 1
ATOM 723 O O . PHE A 1 93 ? 4.560 6.010 -0.617 1.00 98.25 93 PHE A O 1
ATOM 730 N N . LEU A 1 94 ? 5.992 4.540 -1.542 1.00 96.81 94 LEU A N 1
ATOM 731 C CA . LEU A 1 94 ? 7.068 5.506 -1.776 1.00 96.81 94 LEU A CA 1
ATOM 732 C C . LEU A 1 94 ? 6.809 6.344 -3.037 1.00 96.81 94 LEU A C 1
ATOM 734 O O . LEU A 1 94 ? 6.990 5.875 -4.153 1.00 96.81 94 LEU A O 1
ATOM 738 N N . GLU A 1 95 ? 6.412 7.604 -2.864 1.00 95.75 95 GLU A N 1
ATOM 739 C CA . GLU A 1 95 ? 6.049 8.495 -3.983 1.00 95.75 95 GLU A CA 1
ATOM 740 C C . GLU A 1 95 ? 7.259 9.053 -4.755 1.00 95.75 95 GLU A C 1
ATOM 742 O O . GLU A 1 95 ? 7.116 9.575 -5.861 1.00 95.75 95 GLU A O 1
ATOM 747 N N . THR A 1 96 ? 8.467 8.958 -4.195 1.00 94.50 96 THR A N 1
ATOM 748 C CA . THR A 1 96 ? 9.686 9.495 -4.812 1.00 94.50 96 THR A CA 1
ATOM 749 C C . THR A 1 96 ? 9.928 8.866 -6.184 1.00 94.50 96 THR A C 1
ATOM 751 O O . THR A 1 96 ? 10.063 7.654 -6.306 1.00 94.50 96 THR A O 1
ATOM 754 N N . GLY A 1 97 ? 10.024 9.703 -7.220 1.00 92.06 97 GLY A N 1
ATOM 755 C CA . GLY A 1 97 ? 10.211 9.255 -8.605 1.00 92.06 97 GLY A CA 1
ATOM 756 C C . GLY A 1 97 ? 8.910 8.932 -9.347 1.00 92.06 97 GLY A C 1
ATOM 757 O O . GLY A 1 97 ? 8.942 8.783 -10.566 1.00 92.06 97 GLY A O 1
ATOM 758 N N . MET A 1 98 ? 7.760 8.914 -8.665 1.00 95.62 98 MET A N 1
ATOM 759 C CA . MET A 1 98 ? 6.454 8.763 -9.307 1.00 95.62 98 MET A CA 1
ATOM 760 C C . MET A 1 98 ? 5.945 10.114 -9.803 1.00 95.62 98 MET A C 1
ATOM 762 O O . MET A 1 98 ? 5.456 10.945 -9.040 1.00 95.62 98 MET A O 1
ATOM 766 N N . LEU A 1 99 ? 6.053 10.346 -11.109 1.00 91.44 99 LEU A N 1
ATOM 767 C CA . LEU A 1 99 ? 5.606 11.584 -11.745 1.00 91.44 99 LEU A CA 1
ATOM 768 C C . LEU A 1 99 ? 4.219 11.423 -12.376 1.00 91.44 99 LEU A C 1
ATOM 770 O O . LEU A 1 99 ? 3.809 10.328 -12.763 1.00 91.44 99 LEU A O 1
ATOM 774 N N . GLY A 1 100 ? 3.498 12.539 -12.505 1.00 95.69 100 GLY A N 1
ATOM 775 C CA . GLY A 1 100 ? 2.212 12.587 -13.200 1.00 95.69 100 GLY A CA 1
ATOM 776 C C . GLY A 1 100 ? 1.196 11.591 -12.637 1.00 95.69 100 GLY A C 1
ATOM 777 O O . GLY A 1 100 ? 0.861 11.631 -11.454 1.00 95.69 100 GLY A O 1
ATOM 778 N N . ASP A 1 101 ? 0.680 10.720 -13.498 1.00 97.19 101 ASP A N 1
ATOM 779 C CA . ASP A 1 101 ? -0.396 9.778 -13.178 1.00 97.19 101 ASP A CA 1
ATOM 780 C C . ASP A 1 101 ? 0.040 8.716 -12.162 1.00 97.19 101 ASP A C 1
ATOM 782 O O . ASP A 1 101 ? -0.740 8.380 -11.270 1.00 97.19 101 ASP A O 1
ATOM 786 N N . TYR A 1 102 ? 1.303 8.277 -12.217 1.00 97.19 102 TYR A N 1
ATOM 787 C CA . TYR A 1 102 ? 1.874 7.373 -11.215 1.00 97.19 102 TYR A CA 1
ATOM 788 C C . TYR A 1 102 ? 1.870 8.014 -9.826 1.00 97.19 102 TYR A C 1
ATOM 790 O O . TYR A 1 102 ? 1.437 7.393 -8.859 1.00 97.19 102 TYR A O 1
ATOM 798 N N . GLY A 1 103 ? 2.285 9.282 -9.731 1.00 97.56 103 GLY A N 1
ATOM 799 C CA . GLY A 1 103 ? 2.294 10.022 -8.465 1.00 97.56 103 GLY A CA 1
ATOM 800 C C . GLY A 1 103 ? 0.889 10.224 -7.899 1.00 97.56 103 GLY A C 1
ATOM 801 O O . GLY A 1 103 ? 0.658 10.026 -6.708 1.00 97.56 103 GLY A O 1
ATOM 802 N N . ARG A 1 104 ? -0.091 10.537 -8.759 1.00 98.00 104 ARG A N 1
ATOM 803 C CA . ARG A 1 104 ? -1.498 10.638 -8.331 1.00 98.00 104 ARG A CA 1
ATOM 804 C C . ARG A 1 104 ? -2.032 9.306 -7.800 1.00 98.00 104 ARG A C 1
ATOM 806 O O . ARG A 1 104 ? -2.690 9.298 -6.764 1.00 98.00 104 ARG A O 1
ATOM 813 N N . GLY A 1 105 ? -1.734 8.194 -8.476 1.00 98.00 105 GLY A N 1
ATOM 814 C CA . GLY A 1 105 ? -2.114 6.855 -8.017 1.00 98.00 105 GLY A CA 1
ATOM 815 C C . GLY A 1 105 ? -1.459 6.480 -6.685 1.00 98.00 105 GLY A C 1
ATOM 816 O O . GLY A 1 105 ? -2.137 6.006 -5.777 1.00 98.00 105 GLY A O 1
ATOM 817 N N . ALA A 1 106 ? -0.166 6.767 -6.539 1.00 98.06 106 ALA A N 1
ATOM 818 C CA . ALA A 1 106 ? 0.591 6.543 -5.312 1.00 98.06 106 ALA A CA 1
ATOM 819 C C . ALA A 1 106 ? -0.003 7.312 -4.119 1.00 98.06 106 ALA A C 1
ATOM 821 O O . ALA A 1 106 ? -0.256 6.737 -3.058 1.00 98.06 106 ALA A O 1
ATOM 822 N N . SER A 1 107 ? -0.317 8.595 -4.322 1.00 98.00 107 SER A N 1
ATOM 823 C CA . SER A 1 107 ? -0.969 9.425 -3.307 1.00 98.00 107 SER A CA 1
ATOM 824 C C . SER A 1 107 ? -2.360 8.898 -2.941 1.00 98.00 107 SER A C 1
ATOM 826 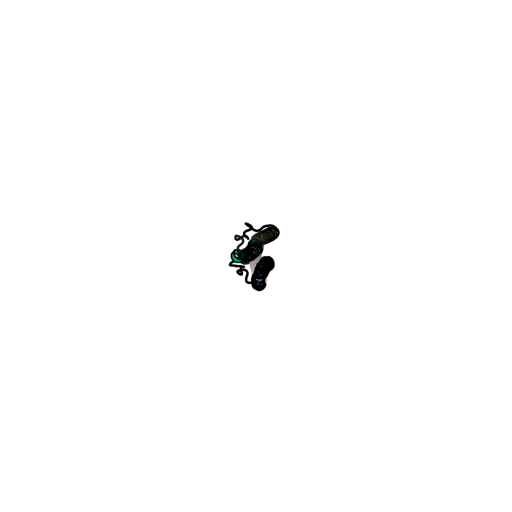O O . SER A 1 107 ? -2.710 8.853 -1.763 1.00 98.00 107 SER A O 1
ATOM 828 N N . LEU A 1 108 ? -3.144 8.434 -3.922 1.00 98.38 108 LEU A N 1
ATOM 829 C CA . LEU A 1 108 ? -4.459 7.838 -3.672 1.00 98.38 108 LEU A CA 1
ATOM 830 C C . LEU A 1 108 ? -4.361 6.573 -2.803 1.00 98.38 108 LEU A C 1
ATOM 832 O O . LEU A 1 108 ? -5.149 6.411 -1.873 1.00 98.38 108 LEU A O 1
ATOM 836 N N . ILE A 1 109 ? -3.379 5.703 -3.063 1.00 98.19 109 ILE A N 1
ATOM 837 C CA . ILE A 1 109 ? -3.112 4.517 -2.230 1.00 98.19 109 ILE A CA 1
ATOM 838 C C . ILE A 1 109 ? -2.763 4.939 -0.801 1.00 98.19 109 ILE A C 1
ATOM 840 O O . ILE A 1 109 ? -3.290 4.373 0.160 1.00 98.19 109 ILE A O 1
ATOM 844 N N . ASN A 1 110 ? -1.917 5.959 -0.651 1.00 98.25 110 ASN A N 1
ATOM 845 C CA . ASN A 1 110 ? -1.541 6.479 0.658 1.00 98.25 110 ASN A CA 1
ATOM 846 C C . ASN A 1 110 ? -2.751 7.029 1.432 1.00 98.25 110 ASN A C 1
ATOM 848 O O . ASN A 1 110 ? -2.945 6.668 2.591 1.00 98.25 110 ASN A O 1
ATOM 852 N N . GLN A 1 111 ? -3.614 7.807 0.778 1.00 98.25 111 GLN A N 1
ATOM 853 C CA . GLN A 1 111 ? -4.846 8.335 1.374 1.00 98.25 111 GLN A CA 1
ATOM 854 C C . GLN A 1 111 ? -5.831 7.225 1.767 1.00 98.25 111 GLN A C 1
ATOM 856 O O . GLN A 1 111 ? -6.452 7.284 2.832 1.00 98.25 111 GLN A O 1
ATOM 861 N N . ALA A 1 112 ? -5.968 6.189 0.934 1.00 97.81 112 ALA A N 1
ATOM 862 C CA . ALA A 1 112 ? -6.797 5.031 1.251 1.00 97.81 112 ALA A CA 1
ATOM 863 C C . ALA A 1 112 ? -6.270 4.286 2.488 1.00 97.81 112 ALA A C 1
ATOM 865 O O . ALA A 1 112 ? -7.052 3.951 3.379 1.00 97.81 112 ALA A O 1
ATOM 866 N N . ARG A 1 113 ? -4.949 4.080 2.589 1.00 97.62 113 ARG A N 1
ATOM 867 C CA . ARG A 1 113 ? -4.309 3.506 3.784 1.00 97.62 113 ARG A CA 1
ATOM 868 C C . ARG A 1 113 ? -4.602 4.335 5.032 1.00 97.62 113 ARG A C 1
ATOM 870 O O . ARG A 1 113 ? -4.989 3.763 6.048 1.00 97.62 113 ARG A O 1
ATOM 877 N N . ASP A 1 114 ? -4.439 5.652 4.959 1.00 97.69 114 ASP A N 1
ATOM 878 C CA . ASP A 1 114 ? -4.668 6.535 6.108 1.00 97.69 114 ASP A CA 1
ATOM 879 C C . ASP A 1 114 ? -6.140 6.516 6.544 1.00 97.69 114 ASP A C 1
ATOM 881 O O . ASP A 1 114 ? -6.440 6.461 7.736 1.00 97.69 114 ASP A O 1
ATOM 885 N N . SER A 1 115 ? -7.066 6.442 5.584 1.00 97.94 115 SER A N 1
ATOM 886 C CA . SER A 1 115 ? -8.500 6.284 5.862 1.00 97.94 115 SER A CA 1
ATOM 887 C C . SER A 1 115 ? -8.806 4.958 6.565 1.00 97.94 115 SER A C 1
ATOM 889 O O . SER A 1 115 ? -9.580 4.928 7.520 1.00 97.94 115 SER A O 1
ATOM 891 N N . MET A 1 116 ? -8.180 3.856 6.134 1.00 97.06 116 MET A N 1
ATOM 892 C CA . MET A 1 116 ? -8.307 2.555 6.803 1.00 97.06 116 MET A CA 1
ATOM 893 C C . MET A 1 116 ? -7.762 2.591 8.235 1.00 97.06 116 MET A C 1
ATOM 895 O O . MET A 1 116 ? -8.402 2.067 9.148 1.00 97.06 116 MET A O 1
ATOM 899 N N . GLN A 1 117 ? -6.626 3.259 8.454 1.00 97.62 117 GLN A N 1
ATOM 900 C CA . GLN A 1 117 ? -6.069 3.442 9.792 1.00 97.62 117 GLN A CA 1
ATOM 901 C C . GLN A 1 117 ? -7.025 4.209 10.711 1.00 97.62 117 GLN A C 1
ATOM 903 O O . GLN A 1 117 ? -7.189 3.841 11.875 1.00 97.62 117 GLN A O 1
ATOM 908 N N . GLU A 1 118 ? -7.642 5.273 10.204 1.00 97.88 118 GLU A N 1
ATOM 909 C CA . GLU A 1 118 ? -8.561 6.091 10.990 1.00 97.88 118 GLU A CA 1
ATOM 910 C C . GLU A 1 118 ? -9.863 5.348 11.306 1.00 97.88 118 GLU A C 1
ATOM 912 O O . GLU A 1 118 ? -10.341 5.400 12.439 1.00 97.88 118 GLU A O 1
ATOM 917 N N . MET A 1 119 ? -10.391 4.572 10.354 1.00 97.00 119 MET A N 1
ATOM 918 C CA . MET A 1 119 ? -11.547 3.706 10.603 1.00 97.00 119 MET A CA 1
ATOM 919 C C . MET A 1 119 ? -11.267 2.678 11.704 1.00 97.00 119 MET A C 1
ATOM 921 O O . MET A 1 119 ? -12.110 2.496 12.580 1.00 97.00 119 MET A O 1
ATOM 925 N N . GLU A 1 120 ? -10.087 2.046 11.716 1.00 96.50 120 GLU A N 1
ATOM 926 C CA . GLU A 1 120 ? -9.734 1.090 12.776 1.00 96.50 120 GLU A CA 1
ATOM 927 C C . GLU A 1 120 ? -9.629 1.773 14.145 1.00 96.50 120 GLU A C 1
ATOM 929 O O . GLU A 1 120 ? -10.151 1.260 15.136 1.00 96.50 120 GLU A O 1
ATOM 934 N N . LYS A 1 121 ? -9.013 2.961 14.214 1.00 96.69 121 LYS A N 1
ATOM 935 C CA . LYS A 1 121 ? -8.953 3.748 15.457 1.00 96.69 121 LYS A CA 1
ATOM 936 C C . LYS A 1 121 ? -10.345 4.134 15.948 1.00 96.69 121 LYS A C 1
ATOM 938 O O . LYS A 1 121 ? -10.639 3.972 17.129 1.00 96.69 121 LYS A O 1
ATOM 943 N N . SER A 1 122 ? -11.203 4.613 15.052 1.00 97.31 122 SER A N 1
ATOM 944 C CA . SER A 1 122 ? -12.582 4.980 15.375 1.00 97.31 122 SER A CA 1
ATOM 945 C C . SER A 1 122 ? -13.373 3.773 15.884 1.00 97.31 122 SER A C 1
ATOM 947 O O . SER A 1 122 ? -14.022 3.858 16.926 1.00 97.31 122 SER A O 1
ATOM 949 N N . ALA A 1 123 ? -13.245 2.621 15.222 1.00 96.75 123 ALA A N 1
ATOM 950 C CA . ALA A 1 123 ? -13.872 1.380 15.655 1.00 96.75 123 ALA A CA 1
ATOM 951 C C . ALA A 1 123 ? -13.350 0.917 17.025 1.00 96.75 123 ALA A C 1
ATOM 953 O O . ALA A 1 123 ? -14.136 0.467 17.857 1.00 96.75 123 ALA A O 1
ATOM 954 N N . ALA A 1 124 ? -12.048 1.047 17.293 1.00 96.38 124 ALA A N 1
ATOM 955 C CA . ALA A 1 124 ? -11.470 0.738 18.598 1.00 96.38 124 ALA A CA 1
ATOM 956 C C . ALA A 1 124 ? -12.032 1.640 19.707 1.00 96.38 124 ALA A C 1
ATOM 958 O O . ALA A 1 124 ? -12.461 1.129 20.740 1.00 96.38 124 ALA A O 1
ATOM 959 N N . SER A 1 125 ? -12.101 2.952 19.473 1.00 97.06 125 SER A N 1
ATOM 960 C CA . SER A 1 125 ? -12.688 3.906 20.421 1.00 97.06 125 SER A CA 1
ATOM 961 C C . SER A 1 125 ? -14.174 3.634 20.668 1.00 97.06 125 SER A C 1
ATOM 963 O O . SER A 1 125 ? -14.610 3.624 21.815 1.00 97.06 125 SER A O 1
ATOM 965 N N . ALA A 1 126 ? -14.944 3.33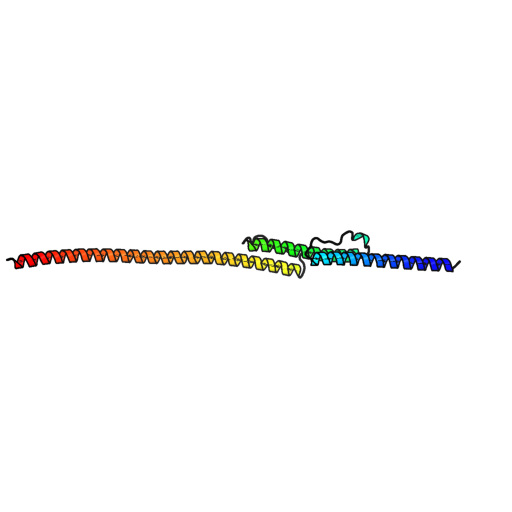8 19.617 1.00 97.12 126 ALA A N 1
ATOM 966 C CA . ALA A 1 126 ? -16.358 2.991 19.743 1.00 97.12 126 ALA A CA 1
ATOM 967 C C . ALA A 1 126 ? -16.568 1.705 20.561 1.00 97.12 126 ALA A C 1
ATOM 969 O O . ALA A 1 126 ? -17.477 1.638 21.383 1.00 97.12 126 ALA A O 1
ATOM 970 N N . ARG A 1 127 ? -15.705 0.692 20.387 1.00 97.19 127 ARG A N 1
ATOM 971 C CA . ARG A 1 127 ? -15.750 -0.537 21.198 1.00 97.19 127 ARG A CA 1
ATOM 972 C C . ARG A 1 127 ? -15.514 -0.258 22.683 1.00 97.19 127 ARG A C 1
ATOM 974 O O . ARG A 1 127 ? -16.194 -0.860 23.507 1.00 97.19 127 ARG A O 1
ATOM 981 N N . ILE A 1 128 ? -14.579 0.635 23.014 1.00 97.25 128 ILE A N 1
ATOM 982 C CA . ILE A 1 128 ? -14.314 1.041 24.403 1.00 97.25 128 ILE A CA 1
ATOM 983 C C . ILE A 1 128 ? -15.536 1.759 24.981 1.00 97.25 128 ILE A C 1
ATOM 985 O O . ILE A 1 128 ? -16.013 1.374 26.039 1.00 97.25 128 ILE A O 1
ATOM 989 N N . GLN A 1 129 ? -16.106 2.718 24.248 1.00 97.50 129 GLN A N 1
ATOM 990 C CA . GLN A 1 129 ? -17.296 3.440 24.700 1.00 97.50 129 GLN A CA 1
ATOM 991 C C . GLN A 1 129 ? -18.476 2.498 24.989 1.00 97.50 129 GLN A C 1
ATOM 993 O O . GLN A 1 129 ? -19.120 2.612 26.027 1.00 97.50 129 GLN A O 1
ATOM 998 N N . VAL A 1 130 ? -18.743 1.540 24.096 1.00 97.62 130 VAL A N 1
ATOM 999 C CA . VAL A 1 130 ? -19.810 0.548 24.304 1.00 97.62 130 VAL A CA 1
ATOM 1000 C C . VAL A 1 130 ? -19.532 -0.327 25.530 1.00 97.62 130 VAL A C 1
ATOM 1002 O O . VAL A 1 130 ? -20.467 -0.692 26.240 1.00 97.62 130 VAL A O 1
ATOM 1005 N N . ALA A 1 131 ? -18.268 -0.667 25.799 1.00 97.62 131 ALA A N 1
ATOM 1006 C CA . ALA A 1 131 ? -17.899 -1.420 26.995 1.00 97.62 131 ALA A CA 1
ATOM 1007 C C . ALA A 1 131 ? -18.152 -0.611 28.280 1.00 97.62 131 ALA A C 1
ATOM 1009 O O . ALA A 1 131 ? -18.725 -1.157 29.221 1.00 97.62 131 ALA A O 1
ATOM 1010 N N . ASP A 1 132 ? -17.812 0.680 28.292 1.00 97.81 132 ASP A N 1
ATOM 1011 C CA . ASP A 1 132 ? -18.053 1.571 29.434 1.00 97.81 132 ASP A CA 1
ATOM 1012 C C . ASP A 1 132 ? -19.558 1.763 29.697 1.00 97.81 132 ASP A C 1
ATOM 1014 O O . ASP A 1 132 ? -20.018 1.715 30.840 1.00 97.81 132 ASP A O 1
ATOM 1018 N N . GLU A 1 133 ? -20.354 1.950 28.639 1.00 97.50 133 GLU A N 1
ATOM 1019 C CA . GLU A 1 133 ? -21.815 2.056 28.735 1.00 97.50 133 GLU A CA 1
ATOM 1020 C C . GLU A 1 133 ? -22.438 0.756 29.266 1.00 97.50 133 GLU A C 1
ATOM 1022 O O . GLU A 1 133 ? -23.331 0.788 30.119 1.00 97.50 133 GLU A O 1
ATOM 1027 N N . LEU A 1 134 ? -21.937 -0.397 28.810 1.00 97.75 134 LEU A N 1
ATOM 1028 C CA . LEU A 1 134 ? -22.356 -1.702 29.313 1.00 97.75 134 LEU A CA 1
ATOM 1029 C C . LEU A 1 134 ? -22.003 -1.871 30.796 1.00 97.75 134 LEU A C 1
ATOM 1031 O O . LEU A 1 134 ? -22.847 -2.331 31.564 1.00 97.75 134 LEU A O 1
ATOM 1035 N N . GLU A 1 135 ? -20.793 -1.491 31.212 1.00 97.94 135 GLU A N 1
ATOM 1036 C CA . GLU A 1 135 ? -20.364 -1.557 32.612 1.00 97.94 135 GLU A CA 1
ATOM 1037 C C . GLU A 1 135 ? -21.284 -0.724 33.514 1.00 97.94 135 GLU A C 1
ATOM 1039 O O . GLU A 1 135 ? -21.773 -1.216 34.535 1.00 97.94 135 GLU A O 1
ATOM 1044 N N . GLN A 1 136 ? -21.590 0.511 33.110 1.00 97.94 136 GLN A N 1
ATOM 1045 C CA . GLN A 1 136 ? -22.494 1.392 33.852 1.00 97.94 136 GLN A CA 1
ATOM 1046 C C . GLN A 1 136 ? -23.910 0.815 33.945 1.00 97.94 136 GLN A C 1
ATOM 1048 O O . GLN A 1 136 ? -24.505 0.805 35.027 1.00 97.94 136 GLN A O 1
ATOM 1053 N N . ALA A 1 137 ? -24.443 0.299 32.834 1.00 97.75 137 ALA A N 1
ATOM 1054 C CA . ALA A 1 137 ? -25.764 -0.318 32.806 1.00 97.75 137 ALA A CA 1
ATOM 1055 C C . ALA A 1 137 ? -25.833 -1.546 33.728 1.00 97.75 137 ALA A C 1
ATOM 1057 O O . ALA A 1 137 ? -26.770 -1.675 34.518 1.00 97.75 137 ALA A O 1
ATOM 1058 N N . VAL A 1 138 ? -24.822 -2.420 33.682 1.00 98.06 138 VAL A N 1
ATOM 1059 C CA . VAL A 1 138 ? -24.735 -3.600 34.554 1.00 98.06 138 VAL A CA 1
ATOM 1060 C C . VAL A 1 138 ? -24.626 -3.187 36.021 1.00 98.06 138 VAL A C 1
ATOM 1062 O O . VAL A 1 138 ? -25.357 -3.723 36.851 1.00 98.06 138 VAL A O 1
ATOM 1065 N N . SER A 1 139 ? -23.782 -2.206 36.346 1.00 98.06 139 SER A N 1
ATOM 1066 C CA . SER A 1 139 ? -23.632 -1.685 37.710 1.00 98.06 139 SER A CA 1
ATOM 1067 C C . SER A 1 139 ? -24.954 -1.140 38.262 1.00 98.06 139 SER A C 1
ATOM 1069 O O . SER A 1 139 ? -25.353 -1.478 39.378 1.00 98.06 139 SER A O 1
ATOM 1071 N N . SER A 1 140 ? -25.700 -0.381 37.453 1.00 97.94 140 SER A N 1
ATOM 1072 C CA . SER A 1 140 ? -27.025 0.121 37.831 1.00 97.94 140 SER A CA 1
ATOM 1073 C C . SER A 1 140 ? -28.026 -1.010 38.085 1.00 97.94 140 SER A C 1
ATOM 1075 O O . SER A 1 140 ? -28.723 -0.994 39.099 1.00 97.94 140 SER A O 1
ATOM 1077 N N . VAL A 1 141 ? -28.076 -2.019 37.208 1.00 98.06 141 VAL A N 1
ATOM 1078 C CA . VAL A 1 141 ? -28.960 -3.184 37.382 1.00 98.06 141 VAL A CA 1
ATOM 1079 C C . VAL A 1 141 ? -28.615 -3.951 38.658 1.00 98.06 141 VAL A C 1
ATOM 1081 O O . VAL A 1 141 ? -29.517 -4.286 39.422 1.00 98.06 141 VAL A O 1
ATOM 1084 N N . VAL A 1 142 ? -27.329 -4.187 38.929 1.00 97.88 142 VAL A N 1
ATOM 1085 C CA . VAL A 1 142 ? -26.878 -4.850 40.162 1.00 97.88 142 VAL A CA 1
ATOM 1086 C C . VAL A 1 142 ? -27.259 -4.032 41.397 1.00 97.88 142 VAL A C 1
ATOM 1088 O O . VAL A 1 142 ? -27.758 -4.603 42.364 1.00 97.88 142 VAL A O 1
ATOM 1091 N N . GLY A 1 143 ? -27.089 -2.706 41.357 1.00 97.44 143 GLY A N 1
ATOM 1092 C CA . GLY A 1 143 ? -27.504 -1.812 42.440 1.00 97.44 143 GLY A CA 1
ATOM 1093 C C . GLY A 1 143 ? -29.005 -1.887 42.725 1.00 97.44 143 GLY A C 1
ATOM 1094 O O . GLY A 1 143 ? -29.406 -2.024 43.879 1.00 97.44 143 GLY A O 1
ATOM 1095 N N . ASN A 1 144 ? -29.833 -1.886 41.678 1.00 97.44 144 ASN A N 1
ATOM 1096 C CA . ASN A 1 144 ? -31.282 -2.044 41.816 1.00 97.44 144 ASN A CA 1
ATOM 1097 C C . ASN A 1 144 ? -31.652 -3.417 42.395 1.00 97.44 144 ASN A C 1
ATOM 1099 O O . ASN A 1 144 ? -32.472 -3.491 43.303 1.00 97.44 144 ASN A O 1
ATOM 1103 N N . ILE A 1 145 ? -31.018 -4.497 41.924 1.00 97.88 145 ILE A N 1
ATOM 1104 C CA . ILE A 1 145 ? -31.242 -5.850 42.457 1.00 97.88 145 ILE A CA 1
ATOM 1105 C C . ILE A 1 145 ? -30.867 -5.923 43.941 1.00 97.88 145 ILE A C 1
ATOM 1107 O O . ILE A 1 145 ? -31.611 -6.514 44.719 1.00 97.88 145 ILE A O 1
ATOM 1111 N N . ALA A 1 146 ? -29.746 -5.322 44.345 1.00 97.31 146 ALA A N 1
ATOM 1112 C CA . ALA A 1 146 ? -29.324 -5.291 45.742 1.00 97.31 146 ALA A CA 1
ATOM 1113 C C . ALA A 1 146 ? -30.333 -4.537 46.624 1.00 97.31 146 ALA A C 1
ATOM 1115 O O . ALA A 1 146 ? -30.690 -5.029 47.692 1.00 97.31 146 ALA A O 1
ATOM 1116 N N . ALA A 1 147 ? -30.840 -3.392 46.155 1.00 96.94 147 ALA A N 1
ATOM 1117 C CA . ALA A 1 147 ? -31.879 -2.642 46.857 1.00 96.94 147 ALA A CA 1
ATOM 1118 C C . ALA A 1 147 ? -33.180 -3.454 46.992 1.00 96.94 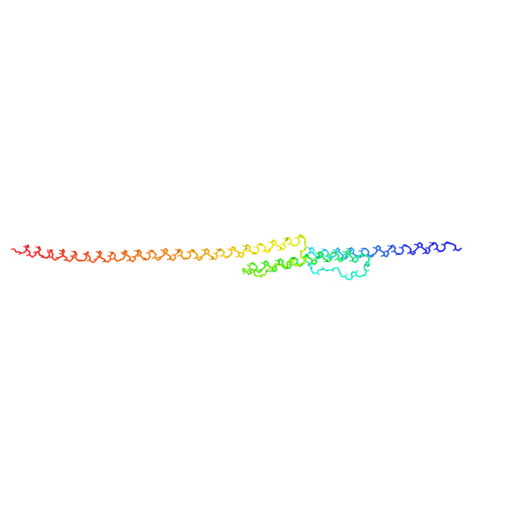147 ALA A C 1
ATOM 1120 O O . ALA A 1 147 ? -33.709 -3.582 48.091 1.00 96.94 147 ALA A O 1
ATOM 1121 N N . THR A 1 148 ? -33.653 -4.081 45.909 1.00 97.62 148 THR A N 1
ATOM 1122 C CA . THR A 1 148 ? -34.848 -4.941 45.947 1.00 97.62 148 THR A CA 1
ATOM 1123 C C . THR A 1 148 ? -34.659 -6.161 46.852 1.00 97.62 148 THR A C 1
ATOM 1125 O O . THR A 1 148 ? -35.598 -6.573 47.529 1.00 97.62 148 THR A O 1
ATOM 1128 N N . ALA A 1 149 ? -33.463 -6.754 46.890 1.00 97.44 149 ALA A N 1
ATOM 1129 C CA . ALA A 1 149 ? -33.165 -7.867 47.788 1.00 97.44 149 ALA A CA 1
ATOM 1130 C C . ALA A 1 149 ? -33.216 -7.443 49.265 1.00 97.44 149 ALA A C 1
ATOM 1132 O O . ALA A 1 149 ? -33.741 -8.195 50.085 1.00 97.44 149 ALA A O 1
ATOM 1133 N N . GLU A 1 150 ? -32.726 -6.243 49.592 1.00 96.69 150 GLU A N 1
ATOM 1134 C CA . GLU A 1 150 ? -32.814 -5.682 50.944 1.00 96.69 150 GLU A CA 1
ATOM 1135 C C . GLU A 1 150 ? -34.268 -5.391 51.339 1.00 96.69 150 GLU A C 1
ATOM 1137 O O . GLU A 1 150 ? -34.711 -5.812 52.405 1.00 96.69 150 GLU A O 1
ATOM 1142 N N . GLU A 1 151 ? -35.050 -4.760 50.458 1.00 96.88 151 GLU A N 1
ATOM 1143 C CA . GLU A 1 151 ? -36.486 -4.532 50.679 1.00 96.88 151 GLU A CA 1
ATOM 1144 C C . GLU A 1 151 ? -37.247 -5.850 50.890 1.00 96.88 151 GLU A C 1
ATOM 1146 O O . GLU A 1 151 ? -38.073 -5.962 51.796 1.00 96.88 151 GLU A O 1
ATOM 1151 N N . MET A 1 152 ? -36.937 -6.879 50.096 1.00 97.31 152 MET A N 1
ATOM 1152 C CA . MET A 1 152 ? -37.530 -8.209 50.241 1.00 97.31 152 MET A CA 1
ATOM 1153 C C . MET A 1 152 ? -37.137 -8.873 51.567 1.00 97.31 152 MET A C 1
ATOM 1155 O O . MET A 1 152 ? -37.963 -9.555 52.173 1.00 97.31 152 MET A O 1
ATOM 1159 N N . ASN A 1 153 ? -35.901 -8.675 52.033 1.00 97.19 153 ASN A N 1
ATOM 1160 C CA . ASN A 1 153 ? -35.447 -9.169 53.330 1.00 97.19 153 ASN A CA 1
ATOM 1161 C C . ASN A 1 153 ? -36.202 -8.489 54.484 1.00 97.19 153 ASN A C 1
ATOM 1163 O O . ASN A 1 153 ? -36.682 -9.176 55.383 1.00 97.19 153 ASN A O 1
ATOM 1167 N N . VAL A 1 154 ? -36.380 -7.165 54.424 1.00 97.25 154 VAL A N 1
ATOM 1168 C CA . VAL A 1 154 ? -37.188 -6.414 55.401 1.00 97.25 154 VAL A CA 1
ATOM 1169 C C . VAL A 1 154 ? -38.632 -6.921 55.417 1.00 97.25 154 VAL A C 1
ATOM 1171 O O . VAL A 1 154 ? -39.132 -7.291 56.476 1.00 97.25 154 VAL A O 1
ATOM 1174 N N . ALA A 1 155 ? -39.273 -7.041 54.251 1.00 96.31 155 ALA A N 1
ATOM 1175 C CA . ALA A 1 155 ? -40.648 -7.532 54.152 1.00 96.31 155 ALA A CA 1
ATOM 1176 C C . ALA A 1 155 ? -40.810 -8.975 54.675 1.00 96.31 155 ALA A C 1
ATOM 1178 O O . ALA A 1 155 ? -41.841 -9.323 55.250 1.00 96.31 155 ALA A O 1
ATOM 1179 N N . ALA A 1 156 ? -39.801 -9.833 54.491 1.00 97.31 156 ALA A N 1
ATOM 1180 C CA . ALA A 1 156 ? -39.808 -11.192 55.027 1.00 97.31 156 ALA A CA 1
ATOM 1181 C C . ALA A 1 156 ? -39.688 -11.225 56.563 1.00 97.31 156 ALA A C 1
ATOM 1183 O O . ALA A 1 156 ? -40.332 -12.062 57.200 1.00 97.31 156 ALA A O 1
ATOM 1184 N N . LEU A 1 157 ? -38.892 -10.327 57.157 1.00 96.62 157 LEU A N 1
ATOM 1185 C CA . LEU A 1 157 ? -38.773 -10.190 58.613 1.00 96.62 157 LEU A CA 1
ATOM 1186 C C . LEU A 1 157 ? -40.080 -9.689 59.237 1.00 96.62 157 LEU A C 1
ATOM 1188 O O . LEU A 1 157 ? -40.564 -10.313 60.178 1.00 96.62 157 LEU A O 1
ATOM 1192 N N . GLU A 1 158 ? -40.690 -8.645 58.668 1.00 96.62 158 GLU A N 1
ATOM 1193 C CA . GLU A 1 158 ? -42.001 -8.139 59.108 1.00 96.62 158 GLU A CA 1
ATOM 1194 C C . GLU A 1 158 ? -43.060 -9.251 59.066 1.00 96.62 158 GLU A C 1
ATOM 1196 O O . GLU A 1 158 ? -43.696 -9.558 60.072 1.00 96.62 158 GLU A O 1
ATOM 1201 N N . MET A 1 159 ? -43.145 -9.979 57.947 1.00 96.31 159 MET A N 1
ATOM 1202 C CA . MET A 1 159 ? -44.072 -11.103 57.796 1.00 96.31 159 MET A CA 1
ATOM 1203 C C . MET A 1 159 ? -43.854 -12.213 58.837 1.00 96.31 159 MET A C 1
ATOM 1205 O O . MET A 1 159 ? -44.819 -12.827 59.301 1.00 96.31 159 MET A O 1
ATOM 1209 N N . SER A 1 160 ? -42.601 -12.487 59.208 1.00 97.38 160 SER A N 1
ATOM 1210 C CA . SER A 1 160 ? -42.262 -13.444 60.267 1.00 97.38 160 SER A CA 1
ATOM 1211 C C . SER A 1 160 ? -42.733 -12.961 61.645 1.00 97.38 160 SER A C 1
ATOM 1213 O O . SER A 1 160 ? -43.269 -13.753 62.433 1.00 97.38 160 SER A O 1
ATOM 1215 N N . ASP A 1 161 ? -42.570 -11.672 61.936 1.00 96.56 161 ASP A N 1
ATOM 1216 C CA . ASP A 1 161 ? -43.022 -11.057 63.184 1.00 96.56 161 ASP A CA 1
ATOM 1217 C C . ASP A 1 161 ? -44.556 -11.050 63.275 1.00 96.56 161 ASP A C 1
ATOM 1219 O O . ASP A 1 161 ? -45.116 -11.492 64.285 1.00 96.56 161 ASP A O 1
ATOM 1223 N N . GLU A 1 162 ? -45.256 -10.663 62.203 1.00 95.88 162 GLU A N 1
ATOM 1224 C CA . GLU A 1 162 ? -46.720 -10.727 62.120 1.00 95.88 162 GLU A CA 1
ATOM 1225 C C . GLU A 1 162 ? -47.246 -12.155 62.314 1.00 95.88 162 GLU A C 1
ATOM 1227 O O . GLU A 1 162 ? -48.200 -12.372 63.069 1.00 95.88 162 GLU A O 1
ATOM 1232 N N . ALA A 1 163 ? -46.629 -13.147 61.664 1.00 95.94 163 ALA A N 1
ATOM 1233 C CA . ALA A 1 163 ? -47.017 -14.548 61.811 1.00 95.94 163 ALA A CA 1
ATOM 1234 C C . ALA A 1 163 ? -46.853 -15.035 63.262 1.00 95.94 163 ALA A C 1
ATOM 1236 O O . ALA A 1 163 ? -47.720 -15.740 63.788 1.00 95.94 163 ALA A O 1
ATOM 1237 N N . THR A 1 164 ? -45.778 -14.616 63.935 1.00 95.75 164 THR A N 1
ATOM 1238 C CA . THR A 1 164 ? -45.527 -14.933 65.348 1.00 95.75 164 THR A CA 1
ATOM 1239 C C . THR A 1 164 ? -46.562 -14.270 66.257 1.00 95.75 164 THR A C 1
ATOM 1241 O O . THR A 1 164 ? -47.121 -14.925 67.141 1.00 95.75 164 THR A O 1
ATOM 1244 N N . ALA A 1 165 ? -46.884 -12.996 66.018 1.00 95.12 165 ALA A N 1
ATOM 1245 C CA . ALA A 1 165 ? -47.906 -12.271 66.769 1.00 95.12 165 ALA A CA 1
ATOM 1246 C C . ALA A 1 165 ? -49.296 -12.912 66.614 1.00 95.12 165 ALA A C 1
ATOM 1248 O O . ALA A 1 165 ? -49.975 -13.162 67.613 1.00 95.12 165 ALA A O 1
ATOM 1249 N N . ALA A 1 166 ? -49.693 -13.253 65.384 1.00 94.44 166 ALA A N 1
ATOM 1250 C CA . ALA A 1 166 ? -50.955 -13.933 65.094 1.00 94.44 166 ALA A CA 1
ATOM 1251 C C . ALA A 1 166 ? -51.042 -15.311 65.776 1.00 94.44 166 ALA A C 1
ATOM 1253 O O . ALA A 1 166 ? -52.091 -15.687 66.315 1.00 94.44 166 ALA A O 1
ATOM 1254 N N . HIS A 1 167 ? -49.933 -16.054 65.810 1.00 95.25 167 HIS A N 1
ATOM 1255 C CA . HIS A 1 167 ? -49.840 -17.318 66.536 1.00 95.25 167 HIS A CA 1
ATOM 1256 C C . HIS A 1 167 ? -50.024 -17.122 68.052 1.00 95.25 167 HIS A C 1
ATOM 1258 O O . HIS A 1 167 ? -50.827 -17.819 68.675 1.00 95.25 167 HIS A O 1
ATOM 1264 N N . GLN A 1 168 ? -49.353 -16.129 68.645 1.00 93.69 168 GLN A N 1
ATOM 1265 C CA . GLN A 1 168 ? -49.487 -15.792 70.067 1.00 93.69 168 GLN A CA 1
ATOM 1266 C C . GLN A 1 168 ? -50.938 -15.429 70.432 1.00 93.69 168 GLN A C 1
ATOM 1268 O O . GLN A 1 168 ? -51.480 -15.897 71.437 1.00 93.69 168 GLN A O 1
ATOM 1273 N N . GLN A 1 169 ? -51.589 -14.624 69.588 1.00 93.50 169 GLN A N 1
ATOM 1274 C CA . GLN A 1 169 ? -52.991 -14.237 69.743 1.00 93.50 169 GLN A CA 1
ATOM 1275 C C . GLN A 1 169 ? -53.919 -15.452 69.671 1.00 93.50 169 GLN A C 1
ATOM 1277 O O . GLN A 1 169 ? -54.814 -15.592 70.505 1.00 93.50 169 GLN A O 1
ATOM 1282 N N . SER A 1 170 ? -53.666 -16.367 68.735 1.00 93.81 170 SER A N 1
ATOM 1283 C CA . SER A 1 170 ? -54.439 -17.605 68.593 1.00 93.81 170 SER A CA 1
ATOM 1284 C C . SER A 1 170 ? -54.365 -18.466 69.858 1.00 93.81 170 SER A C 1
ATOM 1286 O O . SER A 1 170 ? -55.398 -18.942 70.324 1.00 93.81 170 SER A O 1
ATOM 1288 N N . ILE A 1 171 ? -53.182 -18.591 70.476 1.00 93.69 171 ILE A N 1
ATOM 1289 C CA . ILE A 1 171 ? -53.019 -19.274 71.773 1.00 93.69 171 ILE A CA 1
ATOM 1290 C C . ILE A 1 171 ? -53.839 -18.579 72.865 1.00 93.69 171 ILE A C 1
ATOM 1292 O O . ILE A 1 171 ? -54.537 -19.250 73.623 1.00 93.69 171 ILE A O 1
ATOM 1296 N N . SER A 1 172 ? -53.785 -17.244 72.953 1.00 92.94 172 SER A N 1
ATOM 1297 C CA . SER A 1 172 ? -54.543 -16.516 73.981 1.00 92.94 172 SER A CA 1
ATOM 1298 C C . SER A 1 172 ? -56.058 -16.686 73.836 1.00 92.94 172 SER A C 1
ATOM 1300 O O . SER A 1 172 ? -56.753 -16.849 74.837 1.00 92.94 172 SER A O 1
ATOM 1302 N N . VAL A 1 173 ? -56.569 -16.704 72.600 1.00 92.88 173 VAL A N 1
ATOM 1303 C CA . VAL A 1 173 ? -57.994 -16.911 72.314 1.00 92.88 173 VAL A CA 1
ATOM 1304 C C . VAL A 1 173 ? -58.401 -18.347 72.632 1.00 92.88 173 VAL A C 1
ATOM 1306 O O . VAL A 1 173 ? -59.439 -18.552 73.255 1.00 92.88 173 VAL A O 1
ATOM 1309 N N . ALA A 1 174 ? -57.578 -19.334 72.266 1.00 89.81 174 ALA A N 1
ATOM 1310 C CA . ALA A 1 174 ? -57.825 -20.733 72.598 1.00 89.81 174 ALA A CA 1
ATOM 1311 C C . ALA A 1 174 ? -57.882 -20.954 74.120 1.00 89.81 174 ALA A C 1
ATOM 1313 O O . ALA A 1 174 ? -58.847 -21.525 74.616 1.00 89.81 174 ALA A O 1
ATOM 1314 N N . GLY A 1 175 ? -56.917 -20.418 74.875 1.00 87.31 175 GLY A N 1
ATOM 1315 C CA . GLY A 1 175 ? -56.908 -20.524 76.338 1.00 87.31 175 GLY A CA 1
ATOM 1316 C C . GLY A 1 175 ? -58.058 -19.778 77.028 1.00 87.31 175 GLY A C 1
ATOM 1317 O O . GLY A 1 175 ? -58.505 -20.197 78.093 1.00 87.31 175 GLY A O 1
ATOM 1318 N N . ALA A 1 176 ? -58.563 -18.694 76.432 1.00 85.81 176 ALA A N 1
ATOM 1319 C CA . ALA A 1 176 ? -59.760 -18.004 76.916 1.00 85.81 176 ALA A CA 1
ATOM 1320 C C . ALA A 1 176 ? -61.055 -18.780 76.622 1.00 85.81 176 ALA A C 1
ATOM 1322 O O . ALA A 1 176 ? -62.018 -18.643 77.366 1.00 85.81 176 ALA A O 1
ATOM 1323 N N . ALA A 1 177 ? -61.088 -19.584 75.556 1.00 82.00 177 ALA A N 1
ATOM 1324 C CA . ALA A 1 177 ? -62.238 -20.414 75.201 1.00 82.00 177 ALA A CA 1
ATOM 1325 C C . ALA A 1 177 ? -62.355 -21.702 76.045 1.00 82.00 177 ALA A C 1
ATOM 1327 O O . ALA A 1 177 ? -63.415 -22.323 76.052 1.00 82.00 177 ALA A O 1
ATOM 1328 N N . GLU A 1 178 ? -61.284 -22.110 76.736 1.00 75.88 178 GLU A N 1
ATOM 1329 C CA . GLU A 1 178 ? -61.252 -23.280 77.631 1.00 75.88 178 GLU A CA 1
ATOM 1330 C C . GLU A 1 178 ? -61.655 -22.969 79.091 1.00 75.88 178 GLU A C 1
ATOM 1332 O O . GLU A 1 178 ? -61.796 -23.899 79.888 1.00 75.88 178 GLU A O 1
ATOM 1337 N N . GLN A 1 179 ? -61.844 -21.690 79.446 1.00 50.66 179 GLN A N 1
ATOM 1338 C CA . GLN A 1 179 ? -62.320 -21.230 80.764 1.00 50.66 179 GLN A CA 1
ATOM 1339 C C . GLN A 1 179 ? -63.837 -21.027 80.782 1.00 50.66 179 GLN A C 1
ATOM 1341 O O . GLN A 1 179 ? -64.445 -21.349 81.830 1.00 50.66 179 GLN A O 1
#

Secondary structure (DSSP, 8-state):
-HHHHHHHHHHHHHHHHHHHHHHHHHHHHHHHHHHHHHHTT-TT-----GGGGGGGHHHHHHHHHHHHHHHHHHHHHHHHHHHHHTT-TT-----TT--HHHHHHHHHHHHHHHHHHHHHHHHHHHHHHHHHHHHHHHHHHHHHHHHHHHHHHHHHHHHHHHHHHHHHHHHHHHHHHT-

pLDDT: mean 91.75, std 10.9, range [50.66, 98.38]

Sequence (179 aa):
MSSLGDTLRRNNGDGRRRAGISMYQKAFAKTEEVCRQVAAGNLEARITEIEEFGELIGFLDSINNVLDLTDAFVRESGASLEYASQGKYYRPFLETGMLGDYGRGASLINQARDSMQEMEKSAASARIQVADELEQAVSSVVGNIAATAEEMNVAALEMSDEATAAHQQSISVAGAAEQ

Radius of gyration: 45.71 Å; chains: 1; bounding box: 99×36×147 Å

Foldseek 3Di:
DPVVVVVVVVVVVVVVVVVLVVLVVVLVVLLVVQVVCVVVVNLVRASPPLVVSPVCSVVRVVSNLVSVLVVLLVVLLVVCVVCLVVVRLPRARDLVPQDDPSNVVSVVSNVVSVVSNVVVVVVVVVVVVVVVVVVVVVVVVVVVVVVVVVVVVVVVVVVVVVVVVVVVVVVVVVVVVVD